Protein AF-A0A969NBB1-F1 (afdb_monomer_lite)

Radius of gyration: 14.54 Å; chains: 1; bounding box: 38×22×46 Å

Sequence (114 aa):
MTEEDFKKLESRIYAFSVDVFSFVKTLIDNGLASEYSRMLLDTSNQLYSTFIDVFDSAGEYNRIVVKRCEQLSDSCSDYLTRIEVGKKYLNEKVDLTIESKEIGRRLGVYSINN

Foldseek 3Di:
DDPVLLVVLLVLLVVLLVLLVVLQVVCVVVVQHDPLSVLLNVLSVVLNVLSVPCAPPVRDGDLVSLVVSLVSLVSNLVSLVVRDDDPVCVVSSVVSNVSSVVSSVSSVVVNPDD

Structure (mmCIF, N/CA/C/O backbone):
data_AF-A0A969NBB1-F1
#
_entry.id   AF-A0A969NBB1-F1
#
loop_
_atom_site.group_PDB
_atom_site.id
_atom_site.type_symbol
_atom_site.label_atom_id
_atom_site.label_alt_id
_atom_site.label_comp_id
_atom_site.label_asym_id
_atom_site.label_entity_id
_atom_site.label_seq_id
_atom_site.pdbx_PDB_ins_code
_atom_site.Cartn_x
_atom_site.Cartn_y
_atom_site.Cartn_z
_atom_site.occupancy
_atom_site.B_iso_or_equiv
_atom_site.auth_seq_id
_atom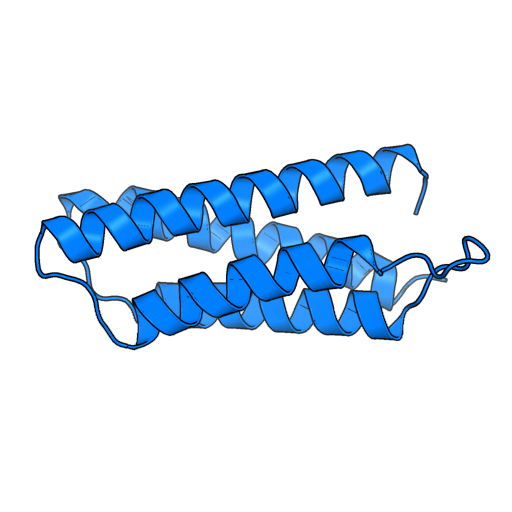_site.auth_comp_id
_atom_site.auth_asym_id
_atom_site.auth_atom_id
_atom_site.pdbx_PDB_model_num
ATOM 1 N N . MET A 1 1 ? 17.053 -4.859 -13.513 1.00 70.81 1 MET A N 1
ATOM 2 C CA . MET A 1 1 ? 15.970 -5.707 -12.970 1.00 70.81 1 MET A CA 1
ATOM 3 C C . MET A 1 1 ? 15.699 -6.794 -13.991 1.00 70.81 1 MET A C 1
ATOM 5 O O . MET A 1 1 ? 15.609 -6.452 -15.164 1.00 70.81 1 MET A O 1
ATOM 9 N N . THR A 1 2 ? 15.667 -8.069 -13.600 1.00 79.12 2 THR A N 1
ATOM 10 C CA . THR A 1 2 ? 15.267 -9.140 -14.531 1.00 79.12 2 THR A CA 1
ATOM 11 C C . THR A 1 2 ? 13.740 -9.173 -14.668 1.00 79.12 2 THR A C 1
ATOM 13 O O . THR A 1 2 ? 13.034 -8.660 -13.800 1.00 79.12 2 THR A O 1
ATOM 16 N N . GLU A 1 3 ? 13.211 -9.778 -15.735 1.00 79.56 3 GLU A N 1
ATOM 17 C CA . GLU A 1 3 ? 11.758 -9.971 -15.901 1.00 79.56 3 GLU A CA 1
ATOM 18 C C . GLU A 1 3 ? 11.152 -10.779 -14.736 1.00 79.56 3 GLU A C 1
ATOM 20 O O . GLU A 1 3 ? 10.043 -10.508 -14.277 1.00 79.56 3 GLU A O 1
ATOM 25 N N . GLU A 1 4 ? 11.906 -11.746 -14.207 1.00 85.94 4 GLU A N 1
ATOM 26 C CA . GLU A 1 4 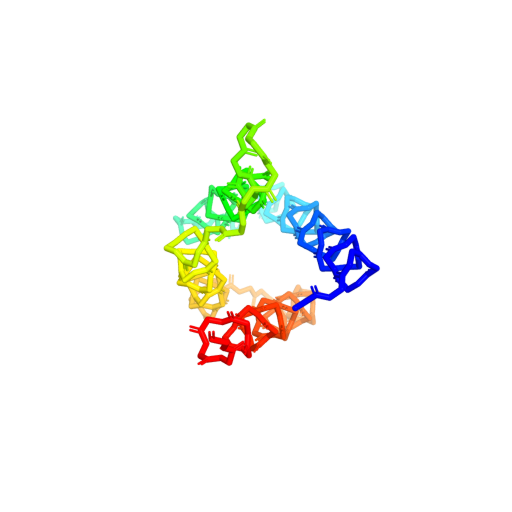? 11.497 -12.554 -13.057 1.00 85.94 4 GLU A CA 1
ATOM 27 C C . GLU A 1 4 ? 11.412 -11.722 -11.769 1.00 85.94 4 GLU A C 1
ATOM 29 O O . GLU A 1 4 ? 10.438 -11.839 -11.021 1.00 85.94 4 GLU A O 1
ATOM 34 N N . ASP A 1 5 ? 12.397 -10.854 -11.518 1.00 85.38 5 ASP A N 1
ATOM 35 C CA . ASP A 1 5 ? 12.375 -9.943 -10.368 1.00 85.38 5 ASP A CA 1
ATOM 36 C C . ASP A 1 5 ? 11.186 -8.984 -10.438 1.00 85.38 5 ASP A C 1
ATOM 38 O O . ASP A 1 5 ? 10.545 -8.722 -9.418 1.00 85.38 5 ASP A O 1
ATOM 42 N N . PHE A 1 6 ? 10.870 -8.497 -11.642 1.00 86.25 6 PHE A N 1
ATOM 43 C CA . PHE A 1 6 ? 9.724 -7.627 -11.865 1.00 86.25 6 PHE A CA 1
ATOM 44 C C . PHE A 1 6 ? 8.408 -8.334 -11.536 1.00 86.25 6 PHE A C 1
ATOM 46 O O . PHE A 1 6 ? 7.659 -7.834 -10.705 1.00 86.25 6 PHE A O 1
ATOM 53 N N . LYS A 1 7 ? 8.154 -9.529 -12.091 1.00 89.62 7 LYS A N 1
ATOM 54 C CA . LYS A 1 7 ? 6.919 -10.294 -11.813 1.00 89.62 7 LYS A CA 1
ATOM 55 C C . LYS A 1 7 ? 6.762 -10.638 -10.331 1.00 89.62 7 LYS A C 1
ATOM 57 O O . LYS A 1 7 ? 5.652 -10.620 -9.794 1.00 89.62 7 LYS A O 1
ATOM 62 N N . LYS A 1 8 ? 7.872 -10.939 -9.648 1.00 93.69 8 LYS A N 1
ATOM 63 C CA . LYS A 1 8 ? 7.883 -11.161 -8.193 1.00 93.69 8 LYS A CA 1
ATOM 64 C C . LYS A 1 8 ? 7.505 -9.895 -7.430 1.00 93.69 8 LYS A C 1
ATOM 66 O O . LYS A 1 8 ? 6.738 -9.978 -6.473 1.00 93.69 8 LYS A O 1
ATOM 71 N N . LEU A 1 9 ? 8.038 -8.742 -7.831 1.00 94.12 9 LEU A N 1
ATOM 72 C CA . LEU A 1 9 ? 7.718 -7.462 -7.207 1.00 94.12 9 LEU A CA 1
ATOM 73 C C . LEU A 1 9 ? 6.274 -7.030 -7.500 1.00 94.12 9 LEU A C 1
ATOM 75 O O . LEU A 1 9 ? 5.584 -6.611 -6.578 1.00 94.12 9 LEU A O 1
ATOM 79 N N . GLU A 1 10 ? 5.792 -7.225 -8.727 1.00 94.94 10 GLU A N 1
ATOM 80 C CA . GLU A 1 10 ? 4.402 -6.983 -9.127 1.00 94.94 10 GLU A CA 1
ATOM 81 C C . GLU A 1 10 ? 3.428 -7.775 -8.252 1.00 94.94 10 GLU A C 1
ATOM 83 O O . GLU A 1 10 ? 2.537 -7.203 -7.627 1.00 94.94 10 GLU A O 1
ATOM 88 N N . SER A 1 11 ? 3.649 -9.090 -8.142 1.00 96.19 11 SER A N 1
ATOM 89 C CA . SER A 1 11 ? 2.811 -9.986 -7.336 1.00 96.19 11 SER A CA 1
ATOM 90 C C . SER A 1 11 ? 2.782 -9.565 -5.867 1.00 96.19 11 SER A C 1
ATOM 92 O O . SER A 1 11 ? 1.755 -9.671 -5.202 1.00 96.19 11 SER A O 1
ATOM 94 N N . ARG A 1 12 ? 3.914 -9.070 -5.360 1.00 97.62 12 ARG A N 1
ATOM 95 C CA . ARG A 1 12 ? 4.067 -8.605 -3.982 1.00 97.62 12 ARG A CA 1
ATOM 96 C C . ARG A 1 12 ? 3.317 -7.294 -3.735 1.00 97.62 12 ARG A C 1
ATOM 98 O O . ARG A 1 12 ? 2.598 -7.189 -2.749 1.00 97.62 12 ARG A O 1
ATOM 105 N N . ILE A 1 13 ? 3.422 -6.333 -4.654 1.00 98.00 13 ILE A N 1
ATOM 106 C CA . ILE A 1 13 ? 2.677 -5.067 -4.595 1.00 98.00 13 ILE A CA 1
ATOM 107 C C . ILE A 1 13 ? 1.167 -5.315 -4.705 1.00 98.00 13 ILE A C 1
ATOM 109 O O . ILE A 1 13 ? 0.391 -4.697 -3.980 1.00 98.00 13 ILE A O 1
ATOM 113 N N . TYR A 1 14 ? 0.751 -6.244 -5.569 1.00 97.94 14 TYR A N 1
ATOM 114 C CA . TYR A 1 14 ? -0.648 -6.653 -5.681 1.00 97.94 14 TYR A CA 1
ATOM 115 C C . TYR A 1 14 ? -1.166 -7.307 -4.393 1.00 97.94 14 TYR A C 1
ATOM 117 O O . TYR A 1 14 ? -2.226 -6.940 -3.897 1.00 97.94 14 TYR A O 1
ATOM 125 N N . ALA A 1 15 ? -0.415 -8.248 -3.811 1.00 98.25 15 ALA A N 1
ATOM 126 C CA . ALA A 1 15 ? -0.795 -8.862 -2.539 1.00 98.25 15 ALA A CA 1
ATOM 127 C C . ALA A 1 15 ? -0.926 -7.806 -1.429 1.00 98.25 15 ALA A C 1
ATOM 129 O O . ALA A 1 15 ? -1.926 -7.775 -0.717 1.00 98.25 15 ALA A O 1
ATOM 130 N N . PHE A 1 16 ? 0.024 -6.870 -1.361 1.00 98.62 16 PHE A N 1
ATOM 131 C CA . PHE A 1 16 ? -0.024 -5.756 -0.422 1.00 98.62 16 PHE A CA 1
ATOM 132 C C . PHE A 1 16 ? -1.278 -4.880 -0.591 1.00 98.62 16 PHE A C 1
ATOM 134 O O . PHE A 1 16 ? -1.900 -4.521 0.408 1.00 98.62 16 PHE A O 1
ATOM 141 N N . SER A 1 17 ? -1.692 -4.546 -1.820 1.00 98.44 17 SER A N 1
ATOM 142 C CA . SER A 1 17 ? -2.905 -3.739 -2.033 1.00 98.44 17 SER A CA 1
ATOM 143 C C . SER A 1 17 ? -4.178 -4.475 -1.595 1.00 98.44 17 SER A C 1
ATOM 145 O O . SER A 1 17 ? -5.059 -3.866 -0.982 1.00 98.44 17 SER A O 1
ATOM 147 N N . VAL A 1 18 ? -4.246 -5.792 -1.820 1.00 98.50 18 VAL A N 1
ATOM 148 C CA . VAL A 1 18 ? -5.341 -6.657 -1.348 1.00 98.50 18 VAL A CA 1
ATOM 149 C C . VAL A 1 18 ? -5.383 -6.726 0.180 1.00 98.50 18 VAL A C 1
ATOM 151 O O . VAL A 1 18 ? -6.457 -6.568 0.770 1.00 98.50 18 VAL A O 1
ATOM 154 N N . ASP A 1 19 ? -4.235 -6.908 0.830 1.00 98.62 19 ASP A N 1
ATOM 155 C CA . ASP A 1 19 ? -4.153 -6.981 2.290 1.00 98.62 19 ASP A CA 1
ATOM 156 C C . ASP A 1 19 ? -4.524 -5.637 2.931 1.00 98.62 19 ASP A C 1
ATOM 158 O O . ASP A 1 19 ? -5.306 -5.594 3.883 1.00 98.62 19 ASP A O 1
ATOM 162 N N . VAL A 1 20 ? -4.067 -4.518 2.356 1.00 98.75 20 VAL A N 1
ATOM 163 C CA . VAL A 1 20 ? -4.495 -3.172 2.766 1.00 98.75 20 VAL A CA 1
ATOM 164 C C . VAL A 1 20 ? -6.009 -3.011 2.635 1.00 98.75 20 VAL A C 1
ATOM 166 O O . VAL A 1 20 ? -6.648 -2.503 3.557 1.00 98.75 20 VAL A O 1
ATOM 169 N N . PHE A 1 21 ? -6.604 -3.444 1.522 1.00 98.44 21 PHE A N 1
ATOM 170 C CA . PHE A 1 21 ? -8.054 -3.388 1.345 1.00 98.44 21 PHE A CA 1
ATOM 171 C C . PHE A 1 21 ? -8.789 -4.182 2.432 1.00 98.44 21 PHE A C 1
ATOM 173 O O . PHE A 1 21 ? -9.734 -3.666 3.036 1.00 98.44 21 PHE A O 1
ATOM 180 N N . SER A 1 22 ? -8.338 -5.405 2.720 1.00 98.44 22 SER A N 1
ATOM 181 C CA . SER A 1 22 ? -8.910 -6.254 3.771 1.00 98.44 22 SER A CA 1
ATOM 182 C C . SER A 1 22 ? -8.806 -5.606 5.156 1.00 98.44 22 SER A C 1
ATOM 184 O O . SER A 1 22 ? -9.796 -5.540 5.898 1.00 98.44 22 SER A O 1
ATOM 186 N N . PHE A 1 23 ? -7.637 -5.056 5.482 1.00 98.50 23 PHE A N 1
ATOM 187 C CA . PHE A 1 23 ? -7.389 -4.364 6.741 1.00 98.50 23 PHE A CA 1
ATOM 188 C C . PHE A 1 23 ? -8.287 -3.133 6.894 1.00 98.50 23 PHE A C 1
ATOM 190 O O . PHE A 1 23 ? -9.001 -2.992 7.887 1.00 98.50 23 PHE A O 1
ATOM 197 N N . VAL A 1 24 ? -8.325 -2.256 5.886 1.00 98.31 24 VAL A N 1
ATOM 198 C CA . VAL A 1 24 ? -9.140 -1.033 5.917 1.00 98.31 24 VAL A CA 1
ATOM 199 C C . VAL A 1 24 ? -10.627 -1.367 5.996 1.00 98.31 24 VAL A C 1
ATOM 201 O O . VAL A 1 24 ? -11.344 -0.748 6.783 1.00 98.31 24 VAL A O 1
ATOM 204 N N . LYS A 1 25 ? -11.097 -2.384 5.265 1.00 98.12 25 LYS A N 1
ATOM 205 C CA . LYS A 1 25 ? -12.474 -2.877 5.384 1.00 98.12 25 LYS A CA 1
ATOM 206 C C . LYS A 1 25 ? -12.780 -3.346 6.806 1.00 98.12 25 LYS A C 1
ATOM 208 O O . LYS A 1 25 ? -13.796 -2.951 7.370 1.00 98.12 25 LYS A O 1
ATOM 213 N N . THR A 1 26 ? -11.870 -4.100 7.419 1.00 97.69 26 THR A N 1
ATOM 214 C CA . THR A 1 26 ? -12.002 -4.533 8.815 1.00 97.69 26 THR A CA 1
ATOM 215 C C . THR A 1 26 ? -12.107 -3.338 9.764 1.00 97.69 26 THR A C 1
ATOM 217 O O . THR A 1 26 ? -12.951 -3.337 10.661 1.00 97.69 26 THR A O 1
ATOM 220 N N . LEU A 1 27 ? -11.308 -2.285 9.565 1.00 97.62 27 LEU A N 1
ATOM 221 C CA . LEU A 1 27 ? -11.418 -1.062 10.364 1.00 97.62 27 LEU A CA 1
ATOM 222 C C . LEU A 1 27 ? -12.771 -0.365 10.169 1.00 97.62 27 LEU A C 1
ATOM 224 O O . LEU A 1 27 ? -13.365 0.074 11.153 1.00 97.62 27 LEU A O 1
ATOM 228 N N . ILE A 1 28 ? -13.274 -0.285 8.933 1.00 97.12 28 ILE A N 1
ATOM 229 C CA . ILE A 1 28 ? -14.588 0.302 8.619 1.00 97.12 28 ILE A CA 1
ATOM 230 C C . ILE A 1 28 ? -15.703 -0.467 9.331 1.00 97.12 28 ILE A C 1
ATOM 232 O O . ILE A 1 28 ? -16.489 0.144 10.055 1.00 97.12 28 ILE A O 1
ATOM 236 N N . ASP A 1 29 ? -15.723 -1.793 9.195 1.00 97.38 29 ASP A N 1
ATOM 237 C CA . ASP A 1 29 ? -16.757 -2.665 9.769 1.00 97.38 29 ASP A CA 1
ATOM 238 C C . ASP A 1 29 ? -16.796 -2.597 11.308 1.00 97.38 29 ASP A C 1
ATOM 240 O O . ASP A 1 29 ? -17.813 -2.898 11.930 1.00 97.38 29 ASP A O 1
ATOM 244 N N . ASN A 1 30 ? -15.696 -2.165 11.935 1.00 96.56 30 ASN A N 1
ATOM 245 C CA . ASN A 1 30 ? -15.575 -2.000 13.384 1.00 96.56 30 ASN A CA 1
ATOM 246 C C . ASN A 1 30 ? -15.659 -0.534 13.851 1.00 96.56 30 ASN A C 1
ATOM 248 O O . ASN A 1 30 ? -15.450 -0.269 15.034 1.00 96.56 30 ASN A O 1
ATOM 252 N N . GLY A 1 31 ? -15.937 0.426 12.960 1.00 96.06 31 GLY A N 1
ATOM 253 C CA . GLY A 1 31 ? -16.015 1.851 13.311 1.00 96.06 31 GLY A CA 1
ATOM 254 C C . GLY A 1 31 ? -14.674 2.480 13.718 1.00 96.06 31 GLY A C 1
ATOM 255 O O . GLY A 1 31 ? -14.655 3.487 14.419 1.00 96.06 31 GLY A O 1
ATOM 256 N N . LEU A 1 32 ? -13.556 1.882 13.297 1.00 96.12 32 LEU A N 1
ATOM 257 C CA . LEU A 1 32 ? -12.183 2.306 13.602 1.00 96.12 32 LEU A CA 1
ATOM 258 C C . LEU A 1 32 ? -11.489 2.993 12.416 1.00 96.12 32 LEU A C 1
ATOM 260 O O . LEU A 1 32 ? -10.329 3.386 12.516 1.00 96.12 32 LEU A O 1
ATOM 264 N N . ALA A 1 33 ? -12.167 3.110 11.274 1.00 95.69 33 ALA A N 1
ATOM 265 C CA . ALA A 1 33 ? -11.602 3.749 10.095 1.00 95.69 33 ALA A CA 1
ATOM 266 C C . ALA A 1 33 ? -11.349 5.244 10.336 1.00 95.69 33 ALA A C 1
ATOM 268 O O . ALA A 1 33 ? -12.232 5.990 10.756 1.00 95.69 33 ALA A O 1
ATOM 269 N N . SER A 1 34 ? -10.140 5.682 10.003 1.00 96.44 34 SER A N 1
ATOM 270 C CA . SER A 1 34 ? -9.703 7.077 10.052 1.00 96.44 34 SER A CA 1
ATOM 271 C C . SER A 1 34 ? -9.442 7.623 8.647 1.00 96.44 34 SER A C 1
ATOM 273 O O . SER A 1 34 ? -9.409 6.873 7.668 1.00 96.44 34 SER A O 1
ATOM 275 N N . GLU A 1 35 ? -9.202 8.928 8.534 1.00 97.81 35 GLU A N 1
ATOM 276 C CA . GLU A 1 35 ? -8.728 9.536 7.285 1.00 97.81 35 GLU A CA 1
ATOM 277 C C . GLU A 1 35 ? -7.469 8.829 6.757 1.00 97.81 35 GLU A C 1
ATOM 279 O O . GLU A 1 35 ? -7.425 8.451 5.590 1.00 97.81 35 GLU A O 1
ATOM 284 N N . TYR A 1 36 ? -6.509 8.521 7.636 1.00 98.31 36 TYR A N 1
ATOM 285 C CA . TYR A 1 36 ? -5.288 7.803 7.262 1.00 98.31 36 TYR A CA 1
ATOM 286 C C . TYR A 1 36 ? -5.554 6.402 6.705 1.00 98.31 36 TYR A C 1
ATOM 288 O O . TYR A 1 36 ? -4.840 5.971 5.808 1.00 98.31 36 TYR A O 1
ATOM 296 N N . SER A 1 37 ? -6.589 5.697 7.178 1.00 98.06 37 SER A N 1
ATOM 297 C CA . SER A 1 37 ? -6.963 4.394 6.606 1.00 98.06 37 SER A CA 1
ATOM 298 C C . SER A 1 37 ? -7.499 4.509 5.174 1.00 98.06 37 SER A C 1
ATOM 300 O O . SER A 1 37 ? -7.217 3.649 4.345 1.00 98.06 37 SER A O 1
ATOM 302 N N . ARG A 1 38 ? -8.201 5.603 4.851 1.00 97.75 38 ARG A N 1
ATOM 303 C CA . ARG A 1 38 ? -8.661 5.881 3.482 1.00 97.75 38 ARG A CA 1
ATOM 304 C C . ARG A 1 38 ? -7.494 6.282 2.585 1.00 97.75 38 ARG A C 1
ATOM 306 O O . ARG A 1 38 ? -7.339 5.713 1.514 1.00 97.75 38 ARG A O 1
ATOM 313 N N . MET A 1 39 ? -6.624 7.172 3.069 1.00 98.56 39 MET A N 1
ATOM 314 C CA . MET A 1 39 ? -5.404 7.555 2.351 1.00 98.56 39 MET A CA 1
ATOM 315 C C . MET A 1 39 ? -4.508 6.346 2.067 1.00 98.56 39 MET A C 1
ATOM 317 O O . MET A 1 39 ? -3.969 6.234 0.971 1.00 98.56 39 MET A O 1
ATOM 321 N N . LEU A 1 40 ? -4.374 5.426 3.028 1.00 98.69 40 LEU A N 1
ATOM 322 C CA . LEU A 1 40 ? -3.644 4.173 2.852 1.00 98.69 40 LEU A CA 1
ATOM 323 C C . LEU A 1 40 ? -4.243 3.324 1.724 1.00 98.69 40 LEU 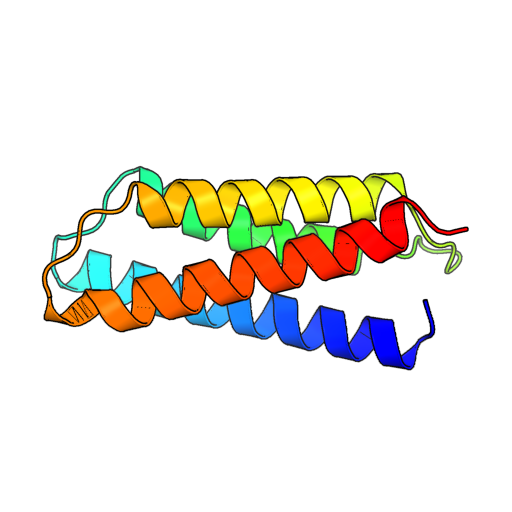A C 1
ATOM 325 O O . LEU A 1 40 ? -3.492 2.861 0.871 1.00 98.69 40 LEU A O 1
ATOM 329 N N . LEU A 1 41 ? -5.568 3.148 1.702 1.00 98.44 41 LEU A N 1
ATOM 330 C CA . LEU A 1 41 ? -6.252 2.393 0.651 1.00 98.44 41 LEU A CA 1
ATOM 331 C C . LEU A 1 41 ? -6.051 3.017 -0.736 1.00 98.44 41 LEU A C 1
ATOM 333 O O . LEU A 1 41 ? -5.720 2.320 -1.693 1.00 98.44 41 LEU A O 1
ATOM 337 N N . ASP A 1 42 ? -6.236 4.329 -0.848 1.00 98.44 42 ASP A N 1
ATOM 338 C CA . ASP A 1 42 ? -6.083 5.029 -2.124 1.00 98.44 42 ASP A CA 1
ATOM 339 C C . ASP A 1 42 ? -4.630 4.961 -2.614 1.00 98.44 42 ASP A C 1
ATOM 341 O O . ASP A 1 42 ? -4.367 4.707 -3.790 1.00 98.44 42 ASP A O 1
ATOM 345 N N . THR A 1 43 ? -3.673 5.117 -1.697 1.00 98.69 43 THR A N 1
ATOM 346 C CA . THR A 1 43 ? -2.241 5.111 -2.014 1.00 98.69 43 THR A CA 1
ATOM 347 C C . THR A 1 43 ? -1.735 3.713 -2.365 1.00 98.69 43 THR A C 1
ATOM 349 O O . THR A 1 43 ? -0.925 3.591 -3.281 1.00 98.69 43 THR A O 1
ATOM 352 N N . SER A 1 44 ? -2.216 2.651 -1.708 1.00 98.56 44 SER A N 1
ATOM 353 C CA . SER A 1 44 ? -1.824 1.273 -2.043 1.00 98.56 44 SER A CA 1
ATOM 354 C C . SER A 1 44 ? -2.363 0.844 -3.411 1.00 98.56 44 SER A C 1
ATOM 356 O O . SER A 1 44 ? -1.654 0.200 -4.187 1.00 98.56 44 SER A O 1
ATOM 358 N N . ASN A 1 45 ? -3.582 1.265 -3.756 1.00 97.94 45 ASN A N 1
ATOM 359 C CA . ASN A 1 45 ? -4.142 1.056 -5.088 1.00 97.94 45 ASN A CA 1
ATOM 360 C C . ASN A 1 45 ? -3.378 1.856 -6.145 1.00 97.94 45 ASN A C 1
ATOM 362 O O . ASN A 1 45 ? -3.033 1.308 -7.193 1.00 97.94 45 ASN A O 1
ATOM 366 N N . GLN A 1 46 ? -3.057 3.122 -5.853 1.00 98.19 46 GLN A N 1
ATOM 367 C CA . GLN A 1 46 ? -2.243 3.948 -6.740 1.00 98.19 46 GLN A CA 1
ATOM 368 C C . GLN A 1 46 ? -0.842 3.359 -6.934 1.00 98.19 46 GLN A C 1
ATOM 370 O O . GLN A 1 46 ? -0.304 3.427 -8.036 1.00 98.19 46 GLN A O 1
ATOM 375 N N . LEU A 1 47 ? -0.241 2.782 -5.892 1.00 98.31 47 LEU A N 1
ATOM 376 C CA . LEU A 1 47 ? 1.048 2.102 -5.980 1.00 98.31 47 LEU A CA 1
ATOM 377 C C . LEU A 1 47 ? 0.990 0.967 -7.002 1.00 98.31 47 LEU A C 1
ATOM 379 O O . LEU A 1 47 ? 1.818 0.937 -7.909 1.00 98.31 47 LEU A O 1
ATOM 383 N N . TYR A 1 48 ? -0.002 0.080 -6.903 1.00 97.25 48 TYR A N 1
ATOM 384 C CA . TYR A 1 48 ? -0.148 -1.018 -7.857 1.00 97.25 48 TYR A CA 1
ATOM 385 C C . TYR A 1 48 ? -0.429 -0.518 -9.279 1.00 97.25 48 TYR A C 1
ATOM 387 O O . TYR A 1 48 ? 0.266 -0.918 -10.211 1.00 97.25 48 TYR A O 1
ATOM 395 N N . SER A 1 49 ? -1.379 0.409 -9.449 1.00 96.06 49 SER A N 1
ATOM 396 C CA . SER A 1 49 ? -1.716 0.943 -10.774 1.00 96.06 49 SER A CA 1
ATOM 397 C C . SER A 1 49 ? -0.558 1.709 -11.414 1.00 96.06 49 SER A C 1
ATOM 399 O O . SER A 1 49 ? -0.412 1.698 -12.623 1.00 96.06 49 SER A O 1
ATOM 401 N N . THR A 1 50 ? 0.278 2.376 -10.617 1.00 95.19 50 THR A N 1
ATOM 402 C CA . THR A 1 50 ? 1.482 3.048 -11.125 1.00 95.19 50 THR A CA 1
ATOM 403 C C . THR A 1 50 ? 2.565 2.028 -11.472 1.00 95.19 50 THR A C 1
ATOM 405 O O . THR A 1 50 ? 3.303 2.214 -12.432 1.00 95.19 50 THR A O 1
ATOM 408 N N . PHE A 1 51 ? 2.672 0.938 -10.708 1.00 94.12 51 PHE A N 1
ATOM 409 C CA . PHE A 1 51 ? 3.701 -0.074 -10.923 1.00 94.12 51 PHE A CA 1
ATOM 410 C C . PHE A 1 51 ? 3.504 -0.866 -12.222 1.00 94.12 51 PHE A C 1
ATOM 412 O O . PHE A 1 51 ? 4.484 -1.193 -12.888 1.00 94.12 51 PHE A O 1
ATOM 419 N N . ILE A 1 52 ? 2.260 -1.145 -12.618 1.00 91.81 52 ILE A N 1
ATOM 420 C CA . ILE A 1 52 ? 1.981 -1.830 -13.894 1.00 91.81 52 ILE A CA 1
ATOM 421 C C . ILE A 1 52 ? 2.409 -1.000 -15.119 1.00 91.81 52 ILE A C 1
ATOM 423 O O . ILE A 1 52 ? 2.696 -1.576 -16.164 1.00 91.81 52 ILE A O 1
ATOM 427 N N . ASP A 1 53 ? 2.554 0.320 -14.961 1.00 88.25 53 ASP A N 1
ATOM 428 C CA . ASP A 1 53 ? 3.024 1.253 -15.995 1.00 88.25 53 ASP A CA 1
ATOM 429 C C . ASP A 1 53 ? 4.554 1.470 -15.960 1.00 88.25 53 ASP A C 1
ATOM 431 O O . ASP A 1 53 ? 5.086 2.382 -16.600 1.00 88.25 53 ASP A O 1
ATOM 435 N N . VAL A 1 54 ? 5.303 0.669 -15.185 1.00 86.12 54 VAL A N 1
ATOM 436 C CA . VAL A 1 54 ? 6.776 0.771 -15.106 1.00 86.12 54 VAL A CA 1
ATOM 437 C C . VAL A 1 54 ? 7.441 0.515 -16.451 1.00 86.12 54 VAL A C 1
ATOM 439 O O . VAL A 1 54 ? 8.500 1.086 -16.717 1.00 86.12 54 VAL A O 1
ATOM 442 N N . PHE A 1 55 ? 6.834 -0.323 -17.283 1.00 83.12 55 PHE A N 1
ATOM 443 C CA . PHE A 1 55 ? 7.222 -0.470 -18.674 1.00 83.12 55 PHE A CA 1
ATOM 444 C C . PHE A 1 55 ?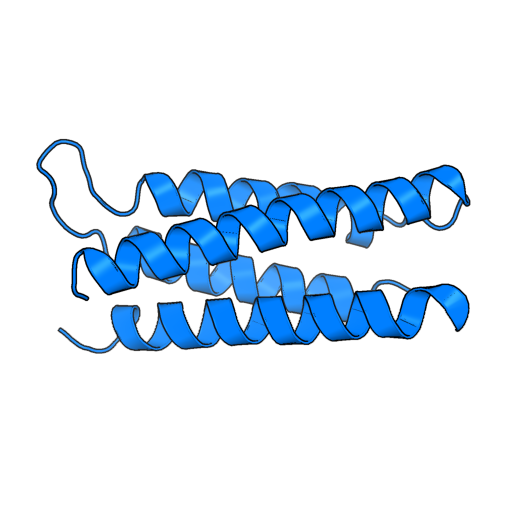 6.255 0.322 -19.538 1.00 83.12 55 PHE A C 1
ATOM 446 O O . PHE A 1 55 ? 5.040 0.178 -19.410 1.00 83.12 55 PHE A O 1
ATOM 453 N N . ASP A 1 56 ? 6.792 1.157 -20.418 1.00 77.19 56 ASP A N 1
ATOM 454 C CA . ASP A 1 56 ? 5.959 1.831 -21.402 1.00 77.19 56 ASP A CA 1
ATOM 455 C C . ASP A 1 56 ? 5.468 0.856 -22.492 1.00 77.19 56 ASP A C 1
ATOM 457 O O . ASP A 1 56 ? 5.800 -0.332 -22.516 1.00 77.19 56 ASP A O 1
ATOM 461 N N . SER A 1 57 ? 4.684 1.363 -23.444 1.00 73.94 57 SER A N 1
ATOM 462 C CA . SER A 1 57 ? 4.177 0.568 -24.570 1.00 73.94 57 SER A CA 1
ATOM 463 C C . SER A 1 57 ? 5.269 -0.035 -25.468 1.00 73.94 57 SER A C 1
ATOM 465 O O . SER A 1 57 ? 4.968 -0.924 -26.263 1.00 73.94 57 SER A O 1
ATOM 467 N N . ALA A 1 58 ? 6.510 0.455 -25.380 1.00 75.25 58 ALA A N 1
ATOM 468 C CA . ALA A 1 58 ? 7.668 -0.074 -26.095 1.00 75.25 58 ALA A CA 1
ATOM 469 C C . ALA A 1 58 ? 8.465 -1.095 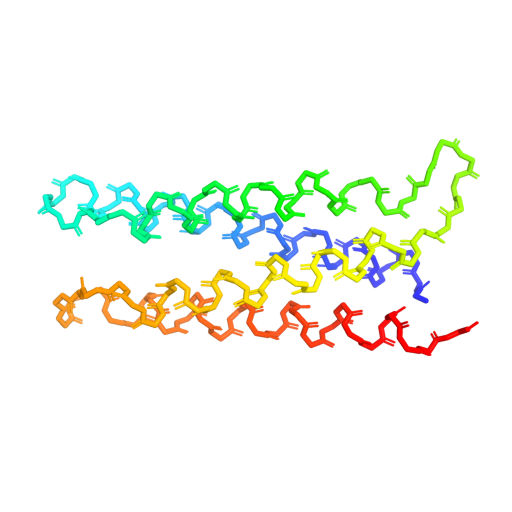-25.255 1.00 75.25 58 ALA A C 1
ATOM 471 O O . ALA A 1 58 ? 9.414 -1.694 -25.762 1.00 75.25 58 ALA A O 1
ATOM 472 N N . GLY A 1 59 ? 8.064 -1.336 -24.001 1.00 73.25 59 GLY A N 1
ATOM 473 C CA . GLY A 1 59 ? 8.761 -2.213 -23.065 1.00 73.25 59 GLY A CA 1
ATOM 474 C C . GLY A 1 59 ? 9.977 -1.554 -22.411 1.00 73.25 59 GLY A C 1
ATOM 475 O O . GLY A 1 59 ? 10.809 -2.255 -21.830 1.00 73.25 59 GLY A O 1
ATOM 476 N N . GLU A 1 60 ? 10.110 -0.228 -22.502 1.00 81.12 60 GLU A N 1
ATOM 477 C CA . GLU A 1 60 ? 11.216 0.498 -21.889 1.00 81.12 60 GLU A CA 1
ATOM 478 C C . GLU A 1 60 ? 10.946 0.767 -20.409 1.00 81.12 60 GLU A C 1
ATOM 480 O O . GLU A 1 60 ? 9.865 1.189 -19.996 1.00 81.12 60 GLU A O 1
ATOM 485 N N . TYR A 1 61 ? 11.965 0.515 -19.589 1.00 83.31 61 TYR A N 1
ATOM 486 C CA . TYR A 1 61 ? 11.895 0.675 -18.143 1.00 83.31 61 TYR A CA 1
ATOM 487 C C . TYR A 1 61 ? 11.912 2.153 -17.730 1.00 83.31 61 TYR A C 1
ATOM 489 O O . TYR A 1 61 ? 12.901 2.864 -17.934 1.00 83.31 61 TYR A O 1
ATOM 497 N N . ASN A 1 62 ? 10.854 2.599 -17.053 1.00 87.88 62 ASN A N 1
ATOM 498 C CA . ASN A 1 62 ? 10.687 3.981 -16.633 1.00 87.88 62 ASN A CA 1
ATOM 499 C C . ASN A 1 62 ? 11.082 4.204 -15.162 1.00 87.88 62 ASN A C 1
ATOM 501 O O . ASN A 1 62 ? 10.333 3.942 -14.217 1.00 87.88 62 ASN A O 1
ATOM 505 N N . ARG A 1 63 ? 12.263 4.794 -14.957 1.00 85.44 63 ARG A N 1
ATOM 506 C CA . ARG A 1 63 ? 12.793 5.109 -13.615 1.00 85.44 63 ARG A CA 1
ATOM 507 C C . ARG A 1 63 ? 11.958 6.113 -12.835 1.00 85.44 63 ARG A C 1
ATOM 509 O O . ARG A 1 63 ? 11.938 6.057 -11.608 1.00 85.44 63 ARG A O 1
ATOM 516 N N . ILE A 1 64 ? 11.301 7.045 -13.523 1.00 89.69 64 ILE A N 1
ATOM 517 C CA . ILE A 1 64 ? 10.456 8.049 -12.869 1.00 89.69 64 ILE A CA 1
ATOM 518 C C . ILE A 1 64 ? 9.250 7.349 -12.243 1.00 89.69 64 ILE A C 1
ATOM 520 O O . ILE A 1 64 ? 8.903 7.642 -11.099 1.00 89.69 64 ILE A O 1
ATOM 524 N N . VAL A 1 65 ? 8.673 6.376 -12.951 1.00 91.81 65 VAL A N 1
ATOM 525 C CA . VAL A 1 65 ? 7.565 5.555 -12.450 1.00 91.81 65 VAL A CA 1
ATOM 526 C C . VAL A 1 65 ? 8.010 4.710 -11.255 1.00 91.81 65 VAL A C 1
ATOM 528 O O . VAL A 1 65 ? 7.331 4.710 -10.230 1.00 91.81 65 VAL A O 1
ATOM 531 N N . VAL A 1 66 ? 9.187 4.078 -11.308 1.00 92.06 66 VAL A N 1
ATOM 532 C CA . VAL A 1 66 ? 9.718 3.318 -10.156 1.00 92.06 66 VAL A CA 1
ATOM 533 C C . VAL A 1 66 ? 9.951 4.201 -8.938 1.00 92.06 66 VAL A C 1
ATOM 535 O O . VAL A 1 66 ? 9.521 3.855 -7.840 1.00 92.06 66 VAL A O 1
ATOM 538 N N . LYS A 1 67 ? 10.566 5.372 -9.121 1.00 93.38 67 LYS A N 1
ATOM 539 C CA . LYS A 1 67 ? 10.761 6.335 -8.031 1.00 93.38 67 LYS A CA 1
ATOM 540 C C . LYS A 1 67 ? 9.429 6.827 -7.463 1.00 93.38 67 LYS A C 1
ATOM 542 O O . LYS A 1 67 ? 9.312 7.053 -6.262 1.00 93.38 67 LYS A O 1
ATOM 547 N N . ARG A 1 68 ? 8.405 6.981 -8.305 1.00 95.50 68 ARG A N 1
ATOM 548 C CA . ARG A 1 68 ? 7.054 7.309 -7.842 1.00 95.50 68 ARG A CA 1
ATOM 549 C C . ARG A 1 68 ? 6.457 6.171 -7.014 1.00 95.50 68 ARG A C 1
ATOM 551 O O . ARG A 1 68 ? 5.882 6.448 -5.967 1.00 95.50 68 ARG A O 1
ATOM 558 N N . CYS A 1 69 ? 6.622 4.920 -7.437 1.00 96.94 69 CYS A N 1
ATOM 559 C CA . CYS A 1 69 ? 6.195 3.754 -6.664 1.00 96.94 69 CYS A CA 1
ATOM 560 C C . CYS A 1 69 ? 6.900 3.699 -5.300 1.00 96.94 69 CYS A C 1
ATOM 562 O O . CYS A 1 69 ? 6.250 3.466 -4.289 1.00 96.94 69 CYS A O 1
ATOM 564 N N . GLU A 1 70 ? 8.204 3.978 -5.250 1.00 96.62 70 GLU A N 1
ATOM 565 C CA . GLU A 1 70 ? 8.973 4.043 -3.999 1.00 96.62 70 GLU A CA 1
ATOM 566 C C . GLU A 1 70 ? 8.349 5.054 -3.021 1.00 96.62 70 GLU A C 1
ATOM 568 O O . GLU A 1 70 ? 7.989 4.697 -1.903 1.00 96.62 70 GLU A O 1
ATOM 573 N N . GLN A 1 71 ? 8.076 6.276 -3.489 1.00 97.44 71 GLN A N 1
ATOM 574 C CA . GLN A 1 71 ? 7.427 7.323 -2.687 1.00 97.44 71 GLN A CA 1
ATOM 575 C C . GLN A 1 71 ? 6.015 6.947 -2.212 1.00 97.44 71 GLN A C 1
ATOM 577 O O . GLN A 1 71 ? 5.607 7.310 -1.106 1.00 97.44 71 GLN A O 1
ATOM 582 N N . LEU A 1 72 ? 5.239 6.254 -3.050 1.00 98.44 72 LEU A N 1
ATOM 583 C CA . LEU A 1 72 ? 3.905 5.769 -2.685 1.00 98.44 72 LEU A CA 1
ATOM 584 C C . LEU A 1 72 ? 3.993 4.680 -1.606 1.00 98.44 72 LEU A C 1
ATOM 586 O O . LEU A 1 72 ? 3.202 4.682 -0.663 1.00 98.44 72 LEU A O 1
ATOM 590 N N . SER A 1 73 ? 4.989 3.798 -1.706 1.00 98.31 73 SER A N 1
ATOM 591 C CA . SER A 1 73 ? 5.280 2.767 -0.707 1.00 98.31 73 SER A CA 1
ATOM 592 C C . SER A 1 73 ? 5.700 3.373 0.635 1.00 98.31 73 SER A C 1
ATOM 594 O O . SER A 1 73 ? 5.229 2.942 1.688 1.00 98.31 73 SER A O 1
ATOM 596 N N . ASP A 1 74 ? 6.526 4.418 0.618 1.00 98.06 74 ASP A N 1
ATOM 597 C CA . ASP A 1 74 ? 6.902 5.150 1.831 1.00 98.06 74 ASP A CA 1
ATOM 598 C C . ASP A 1 74 ? 5.680 5.815 2.473 1.00 98.06 74 ASP A C 1
ATOM 600 O O . ASP A 1 74 ? 5.443 5.655 3.673 1.00 98.06 74 ASP A O 1
ATOM 604 N N . SER A 1 75 ? 4.839 6.461 1.659 1.00 98.56 75 SER A N 1
ATOM 605 C CA . SER A 1 75 ? 3.600 7.107 2.115 1.00 98.56 75 SER A CA 1
ATOM 606 C C . SER A 1 75 ? 2.637 6.110 2.771 1.00 98.56 75 SER A C 1
ATOM 608 O O . SER A 1 75 ? 2.066 6.403 3.820 1.00 98.56 75 SER A O 1
ATOM 610 N N . CYS A 1 76 ? 2.490 4.904 2.207 1.00 98.69 76 CYS A N 1
ATOM 611 C CA . CYS A 1 76 ? 1.697 3.835 2.821 1.00 98.69 76 CYS A CA 1
ATOM 612 C C . CYS A 1 76 ? 2.226 3.472 4.216 1.00 98.69 76 CYS A C 1
ATOM 614 O O . CYS A 1 76 ? 1.450 3.368 5.171 1.00 98.69 76 CYS A O 1
ATOM 616 N N . SER A 1 77 ? 3.547 3.334 4.355 1.00 98.25 77 SER A N 1
ATOM 617 C CA . SER A 1 77 ? 4.172 3.035 5.644 1.00 98.25 77 SER A CA 1
ATOM 618 C C . SER A 1 77 ? 3.942 4.159 6.662 1.00 98.25 77 SER A C 1
ATOM 620 O O . SER A 1 77 ? 3.597 3.883 7.812 1.00 98.25 77 SER A O 1
ATOM 622 N N . ASP A 1 78 ? 4.014 5.420 6.231 1.00 98.31 78 ASP A N 1
ATOM 623 C CA . ASP A 1 78 ? 3.735 6.579 7.076 1.00 98.31 78 ASP A CA 1
ATOM 624 C C . ASP A 1 78 ? 2.279 6.589 7.551 1.00 98.31 78 ASP A C 1
ATOM 626 O O . ASP A 1 78 ? 2.026 6.767 8.746 1.00 98.31 78 ASP A O 1
ATOM 630 N N . TYR A 1 79 ? 1.310 6.336 6.667 1.00 98.62 79 TYR A N 1
ATOM 631 C CA . TYR A 1 79 ? -0.102 6.265 7.055 1.00 98.62 79 TYR A CA 1
ATOM 632 C C . TYR A 1 79 ? -0.367 5.132 8.050 1.00 98.62 79 TYR A C 1
ATOM 634 O O . TYR A 1 79 ? -1.054 5.351 9.049 1.00 98.62 79 TYR A O 1
ATOM 642 N N . LEU A 1 80 ? 0.241 3.958 7.857 1.00 98.31 80 LEU A N 1
ATOM 643 C CA . LEU A 1 80 ? 0.140 2.836 8.796 1.00 98.31 80 LEU A CA 1
ATOM 644 C C . LEU A 1 80 ? 0.642 3.195 10.202 1.00 98.31 80 LEU A C 1
ATOM 646 O O . LEU A 1 80 ? 0.035 2.792 11.198 1.00 98.31 80 LEU A O 1
ATOM 650 N N . THR A 1 81 ? 1.699 4.003 10.329 1.00 96.31 81 THR A N 1
ATOM 651 C CA . THR A 1 81 ? 2.159 4.445 11.660 1.00 96.31 81 THR A CA 1
ATOM 652 C C . THR A 1 81 ? 1.143 5.342 12.372 1.00 96.31 81 THR A C 1
ATOM 654 O O . THR A 1 81 ? 1.031 5.266 13.596 1.00 96.31 81 THR A O 1
ATOM 657 N N . ARG A 1 82 ? 0.360 6.126 11.618 1.00 97.25 82 ARG A N 1
ATOM 658 C CA . ARG A 1 82 ? -0.636 7.084 12.132 1.00 97.25 82 ARG A CA 1
ATOM 659 C C . ARG A 1 82 ? -2.013 6.478 12.393 1.00 97.25 82 ARG A C 1
ATOM 661 O O . ARG A 1 82 ? -2.830 7.096 13.070 1.00 97.25 82 ARG A O 1
ATOM 668 N N . ILE A 1 83 ? -2.293 5.290 11.861 1.00 97.38 83 ILE A N 1
ATOM 669 C CA . ILE A 1 83 ? -3.541 4.574 12.131 1.00 97.38 83 ILE A CA 1
ATOM 670 C C . ILE A 1 83 ? -3.498 4.005 13.558 1.00 97.38 83 ILE A C 1
ATOM 672 O O . ILE A 1 83 ? -2.688 3.129 13.894 1.00 97.38 83 ILE A O 1
ATOM 676 N N . GLU A 1 84 ? -4.389 4.510 14.407 1.00 94.94 84 GLU A N 1
ATOM 677 C CA . GLU A 1 84 ? -4.602 4.002 15.758 1.00 94.94 84 GLU A CA 1
ATOM 678 C C . GLU A 1 84 ? -5.490 2.758 15.721 1.00 94.94 84 GLU A C 1
ATOM 680 O O . GLU A 1 84 ? -6.570 2.756 15.135 1.00 94.94 84 GLU A O 1
ATOM 685 N N . VAL A 1 85 ? -5.028 1.682 16.356 1.00 94.50 85 VAL A N 1
ATOM 686 C CA . VAL A 1 85 ? -5.766 0.420 16.447 1.00 94.50 85 VAL A CA 1
ATOM 687 C C . VAL A 1 85 ? -5.657 -0.168 17.842 1.00 94.50 85 VAL A C 1
ATOM 689 O O . VAL A 1 85 ? -4.646 -0.017 18.528 1.00 94.50 85 VAL A O 1
ATOM 692 N N . GLY A 1 86 ? -6.691 -0.904 18.249 1.00 91.69 86 GLY A N 1
ATOM 693 C CA . GLY A 1 86 ? -6.612 -1.757 19.430 1.00 91.69 86 GLY A CA 1
ATOM 694 C C . GLY A 1 86 ? -5.626 -2.916 19.236 1.00 91.69 86 GLY A C 1
ATOM 695 O O . GLY A 1 86 ? -5.303 -3.296 18.110 1.00 91.69 86 GLY A O 1
ATOM 696 N N . LYS A 1 87 ? -5.209 -3.545 20.346 1.00 94.12 87 LYS A N 1
ATOM 697 C CA . LYS A 1 87 ? -4.257 -4.679 20.358 1.00 94.12 87 LYS A CA 1
ATOM 698 C C . LYS A 1 87 ? -4.600 -5.788 19.356 1.00 94.12 87 LYS A C 1
ATOM 700 O O . LYS A 1 87 ? -3.695 -6.404 18.809 1.00 94.12 87 LYS A O 1
ATOM 705 N N . LYS A 1 88 ? -5.894 -6.014 19.107 1.00 95.88 88 LYS A N 1
ATOM 706 C CA . LYS A 1 88 ? -6.404 -7.022 18.167 1.00 95.88 88 LYS A CA 1
ATOM 707 C C . LYS A 1 88 ? -5.863 -6.854 16.739 1.00 95.88 88 LYS A C 1
ATOM 709 O O . LYS A 1 88 ? -5.612 -7.862 16.097 1.00 95.88 88 LYS A O 1
ATOM 714 N N . TYR A 1 89 ? -5.672 -5.622 16.263 1.00 96.06 89 TYR A N 1
ATOM 715 C CA . TYR A 1 89 ? -5.266 -5.333 14.877 1.00 96.06 89 TYR A CA 1
ATOM 716 C C . TYR A 1 89 ? -3.815 -4.837 14.768 1.00 96.06 89 TYR A C 1
ATOM 718 O O . TYR A 1 89 ? -3.372 -4.402 13.708 1.00 96.06 89 TYR A O 1
ATOM 726 N N . LEU A 1 90 ? -3.066 -4.862 15.877 1.00 96.38 90 LEU A N 1
ATOM 727 C CA . LEU A 1 90 ? -1.710 -4.322 15.925 1.00 96.38 90 LEU A CA 1
ATOM 728 C C . LEU A 1 90 ? -0.735 -5.132 15.063 1.00 96.38 90 LEU A C 1
ATOM 730 O O . LEU A 1 90 ? 0.076 -4.533 14.367 1.00 96.38 90 LEU A O 1
ATOM 734 N N . ASN A 1 91 ? -0.828 -6.464 15.097 1.00 97.31 91 ASN A N 1
ATOM 735 C CA . ASN A 1 91 ? 0.069 -7.331 14.329 1.00 97.31 91 ASN A CA 1
ATOM 736 C C . ASN A 1 91 ? -0.113 -7.118 12.825 1.00 97.31 91 ASN A C 1
ATOM 738 O O . ASN A 1 91 ? 0.855 -6.824 12.143 1.00 97.31 91 ASN A O 1
ATOM 742 N N . GLU A 1 92 ? -1.357 -7.133 12.344 1.00 97.50 92 GLU A N 1
ATOM 743 C CA . GLU A 1 92 ? -1.675 -6.890 10.931 1.00 97.50 92 GLU A CA 1
ATOM 744 C C . GLU A 1 92 ? -1.162 -5.521 10.460 1.00 97.50 92 GLU A C 1
ATOM 746 O O . GLU A 1 92 ? -0.518 -5.412 9.419 1.00 97.50 92 GLU A O 1
ATOM 751 N N . LYS A 1 93 ? -1.334 -4.473 11.278 1.00 97.88 93 LYS A N 1
ATOM 752 C CA . LYS A 1 93 ? -0.763 -3.149 10.994 1.00 97.88 93 LYS A CA 1
ATOM 753 C C . LYS A 1 93 ? 0.766 -3.182 10.886 1.00 97.88 93 LYS A C 1
ATOM 755 O O . LYS A 1 93 ? 1.336 -2.519 10.018 1.00 97.88 93 LYS A O 1
ATOM 760 N N . VAL A 1 94 ? 1.440 -3.899 11.786 1.00 97.94 94 VAL A N 1
ATOM 761 C CA . VAL A 1 94 ? 2.905 -4.039 11.784 1.00 97.94 94 VAL A CA 1
ATOM 762 C C . VAL A 1 94 ? 3.371 -4.810 10.553 1.00 97.94 94 VAL A C 1
ATOM 764 O O . VAL A 1 94 ? 4.296 -4.348 9.888 1.00 97.94 94 VAL A O 1
ATOM 767 N N . ASP A 1 95 ? 2.707 -5.910 10.211 1.00 98.31 95 ASP A N 1
ATOM 768 C CA . ASP A 1 95 ? 3.031 -6.731 9.045 1.00 98.31 95 ASP A CA 1
ATOM 769 C C . ASP A 1 95 ? 2.907 -5.914 7.753 1.00 98.31 95 ASP A C 1
ATOM 771 O O . ASP A 1 95 ? 3.859 -5.842 6.976 1.00 98.31 95 ASP A O 1
ATOM 775 N N . LEU A 1 96 ? 1.806 -5.170 7.587 1.00 98.62 96 LEU A N 1
ATOM 776 C CA . LEU A 1 96 ? 1.628 -4.235 6.472 1.00 98.62 96 LEU A CA 1
ATOM 777 C C . LEU A 1 96 ? 2.708 -3.145 6.447 1.00 98.62 96 LEU A C 1
ATOM 779 O O . LEU A 1 96 ? 3.173 -2.745 5.381 1.00 98.62 96 LEU A O 1
ATOM 783 N N . THR A 1 97 ? 3.142 -2.660 7.614 1.00 98.50 97 THR A N 1
ATOM 784 C CA . THR A 1 97 ? 4.191 -1.630 7.698 1.00 98.50 97 THR A CA 1
ATOM 785 C C . THR A 1 97 ? 5.538 -2.183 7.239 1.00 98.50 97 THR A C 1
ATOM 787 O O . THR A 1 97 ? 6.271 -1.501 6.520 1.00 98.50 97 THR A O 1
ATOM 790 N N . ILE A 1 98 ? 5.882 -3.404 7.657 1.00 98.31 98 ILE A N 1
ATOM 791 C CA . ILE A 1 98 ? 7.108 -4.094 7.239 1.00 98.31 98 ILE A CA 1
ATOM 792 C C . ILE A 1 98 ? 7.067 -4.339 5.731 1.00 98.31 98 ILE A C 1
ATOM 794 O O . ILE A 1 98 ? 8.041 -4.046 5.038 1.00 98.31 98 ILE A O 1
ATOM 798 N N . GLU A 1 99 ? 5.933 -4.813 5.226 1.00 98.50 99 GLU A N 1
ATOM 799 C CA . GLU A 1 99 ? 5.738 -5.125 3.816 1.00 98.50 99 GLU A CA 1
ATOM 800 C C . GLU A 1 99 ? 5.892 -3.882 2.930 1.00 98.50 99 GLU A C 1
ATOM 802 O O . GLU A 1 99 ? 6.699 -3.872 1.998 1.00 98.50 99 GLU A O 1
ATOM 807 N N . SER A 1 100 ? 5.232 -2.782 3.300 1.00 98.38 100 SER A N 1
ATOM 808 C CA . SER A 1 100 ? 5.345 -1.487 2.621 1.00 98.38 100 SER A CA 1
ATOM 809 C C . SER A 1 100 ? 6.789 -0.969 2.577 1.00 98.38 100 SER A C 1
ATOM 811 O O . SER A 1 100 ? 7.228 -0.401 1.576 1.00 98.38 100 SER A O 1
ATOM 813 N N . LYS A 1 101 ? 7.570 -1.179 3.643 1.00 97.94 101 LYS A N 1
ATOM 814 C CA . LYS A 1 101 ? 8.986 -0.778 3.684 1.00 97.94 101 LYS A CA 1
ATOM 815 C C . LYS A 1 101 ? 9.874 -1.674 2.828 1.00 97.94 101 LYS A C 1
ATOM 817 O O . LYS A 1 101 ? 10.806 -1.184 2.195 1.00 97.94 101 LYS A O 1
ATOM 822 N N . GLU A 1 102 ? 9.608 -2.975 2.793 1.00 97.62 102 GLU A N 1
ATOM 823 C CA . GLU A 1 102 ? 10.368 -3.912 1.964 1.00 97.62 102 GLU A CA 1
ATOM 824 C C . GLU A 1 102 ? 10.104 -3.690 0.467 1.00 97.62 102 GLU A C 1
ATOM 826 O O . GLU A 1 102 ? 11.046 -3.752 -0.328 1.00 97.62 102 GLU A O 1
ATOM 831 N N . ILE A 1 103 ? 8.865 -3.366 0.082 1.00 97.31 103 ILE A N 1
ATOM 832 C CA . ILE A 1 103 ? 8.528 -2.934 -1.282 1.00 97.31 103 ILE A CA 1
ATOM 833 C C . ILE A 1 103 ? 9.310 -1.664 -1.644 1.00 97.31 103 ILE A C 1
ATOM 835 O O . ILE A 1 103 ? 10.025 -1.661 -2.649 1.00 97.31 103 ILE A O 1
ATOM 839 N N . GLY A 1 104 ? 9.249 -0.625 -0.801 1.00 96.19 104 GLY A N 1
ATOM 840 C CA . GLY A 1 104 ? 9.981 0.630 -1.009 1.00 96.19 104 GLY A CA 1
ATOM 841 C C . GLY A 1 104 ? 11.485 0.400 -1.164 1.00 96.19 104 GLY A C 1
ATOM 842 O O . GLY A 1 104 ? 12.086 0.818 -2.152 1.00 96.19 104 GLY A O 1
ATOM 843 N N . ARG A 1 105 ? 12.087 -0.393 -0.269 1.00 95.31 105 ARG A N 1
ATOM 844 C CA . ARG A 1 105 ? 13.509 -0.765 -0.334 1.00 95.31 105 ARG A CA 1
ATOM 845 C C . ARG A 1 105 ? 13.876 -1.446 -1.655 1.00 95.31 105 ARG A C 1
ATOM 847 O O . ARG A 1 105 ? 14.931 -1.155 -2.217 1.00 95.31 105 ARG A O 1
ATOM 854 N N . ARG A 1 106 ? 13.043 -2.368 -2.150 1.00 9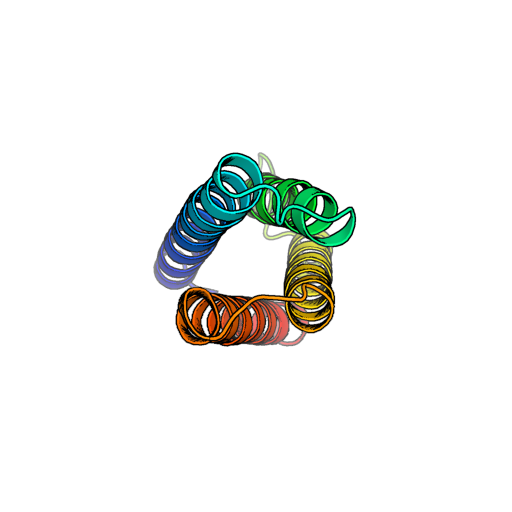3.38 106 ARG A N 1
ATOM 855 C CA . ARG A 1 106 ? 13.277 -3.054 -3.433 1.00 93.38 106 ARG A CA 1
ATOM 856 C C . ARG A 1 106 ? 13.210 -2.083 -4.602 1.00 93.38 106 ARG A C 1
ATOM 858 O O . ARG A 1 106 ? 14.115 -2.098 -5.429 1.00 93.38 106 ARG A O 1
ATOM 865 N N . LEU A 1 107 ? 12.196 -1.223 -4.639 1.00 92.62 107 LEU A N 1
ATOM 866 C CA . LEU A 1 107 ? 12.058 -0.179 -5.658 1.00 92.62 107 LEU A CA 1
ATOM 867 C C . LEU A 1 107 ? 13.268 0.771 -5.650 1.00 92.62 107 LEU A C 1
ATOM 869 O O . LEU A 1 107 ? 13.820 1.051 -6.713 1.00 92.62 107 LEU A O 1
ATOM 873 N N . GLY A 1 108 ? 13.753 1.152 -4.463 1.00 87.50 108 GLY A N 1
ATOM 874 C CA . GLY A 1 108 ? 14.940 1.991 -4.273 1.00 87.50 108 GLY A CA 1
ATOM 875 C C . GLY A 1 108 ? 16.232 1.404 -4.855 1.00 87.50 108 GLY A C 1
ATOM 876 O O . GLY A 1 108 ? 17.047 2.105 -5.457 1.00 87.50 108 GLY A O 1
ATOM 877 N N . VAL A 1 109 ? 16.418 0.081 -4.768 1.00 86.12 109 VAL A N 1
ATOM 878 C CA . VAL A 1 109 ? 17.563 -0.593 -5.414 1.00 86.12 109 VAL A CA 1
ATOM 879 C C . VAL A 1 109 ? 17.528 -0.405 -6.935 1.00 86.12 109 VAL A C 1
ATOM 881 O O . VAL A 1 109 ? 18.584 -0.246 -7.555 1.00 86.12 109 VAL A O 1
ATOM 884 N N . TYR A 1 110 ? 16.334 -0.395 -7.531 1.00 78.31 110 TYR A N 1
ATOM 885 C CA . TYR A 1 110 ? 16.136 -0.253 -8.975 1.00 78.31 110 TYR A CA 1
ATOM 886 C C . TYR A 1 110 ? 16.017 1.203 -9.449 1.00 78.31 110 TYR A C 1
ATOM 888 O O . TYR A 1 110 ? 16.077 1.448 -10.658 1.00 78.31 110 TYR A O 1
ATOM 896 N N . SER A 1 111 ? 15.866 2.168 -8.536 1.00 70.06 111 SER A N 1
ATOM 897 C CA . SER A 1 111 ? 15.878 3.600 -8.853 1.00 70.06 111 SER A CA 1
ATOM 898 C C . SER A 1 111 ? 17.302 4.182 -8.898 1.00 70.06 111 SER A C 1
ATOM 900 O O . SER A 1 111 ? 17.532 5.152 -9.623 1.00 70.06 111 SER A O 1
ATOM 902 N N . ILE A 1 112 ? 18.269 3.561 -8.202 1.00 67.62 112 ILE A N 1
ATOM 903 C CA . ILE A 1 112 ? 19.674 4.013 -8.110 1.00 67.62 112 ILE A CA 1
ATOM 904 C C . ILE A 1 112 ? 20.617 3.256 -9.063 1.00 67.62 112 ILE A C 1
ATOM 906 O O . ILE A 1 112 ? 21.517 3.864 -9.637 1.00 67.62 112 ILE A O 1
ATOM 910 N N . ASN A 1 113 ? 20.438 1.942 -9.242 1.00 51.50 113 ASN A N 1
ATOM 911 C CA . ASN A 1 113 ? 21.379 1.108 -9.997 1.00 51.50 113 ASN A CA 1
ATOM 912 C C . ASN A 1 113 ? 20.878 0.815 -11.421 1.00 51.50 113 ASN A C 1
ATOM 914 O O . ASN A 1 113 ? 20.122 -0.140 -11.614 1.00 51.50 113 ASN A O 1
ATOM 918 N N . ASN A 1 114 ? 21.284 1.639 -12.394 1.00 47.72 114 ASN A N 1
ATOM 919 C CA . ASN A 1 114 ? 21.592 1.367 -13.818 1.00 47.72 114 ASN A CA 1
ATOM 920 C C . ASN A 1 114 ? 21.798 2.707 -14.540 1.00 47.72 114 ASN A C 1
ATOM 922 O O . ASN A 1 114 ? 21.824 2.730 -15.786 1.00 47.72 114 ASN A O 1
#

Secondary structure (DSSP, 8-state):
--HHHHHHHHHHHHHHHHHHHHHHHHHHHTT---HHHHHHHHHHHHHHHHHTTSB-TT--B-HHHHHHHHHHHHHHHHHHHH----GGGHHHHHHHHHHHHHHHHHHHHHHH--

pLDDT: mean 92.84, std 9.26, range [47.72, 98.75]